Protein AF-A0A1W9SMK1-F1 (afdb_monomer)

Structure (mmCIF, N/CA/C/O backbone):
data_AF-A0A1W9SMK1-F1
#
_entry.id   AF-A0A1W9SMK1-F1
#
loop_
_atom_site.group_PDB
_atom_site.id
_atom_site.type_symbol
_atom_site.label_atom_id
_atom_site.label_alt_id
_atom_site.label_comp_id
_atom_site.label_asym_id
_atom_site.label_entity_id
_atom_site.label_seq_id
_atom_site.pdbx_PDB_ins_code
_atom_site.Cartn_x
_atom_site.Cartn_y
_atom_site.Cartn_z
_atom_site.occupancy
_atom_site.B_iso_or_equiv
_atom_site.auth_seq_id
_atom_site.auth_comp_id
_atom_site.auth_asym_id
_atom_site.auth_atom_id
_atom_site.pdbx_PDB_model_num
ATOM 1 N N . LYS A 1 1 ? -29.646 -1.360 27.601 1.00 52.66 1 LYS A N 1
ATOM 2 C CA . LYS A 1 1 ? -30.070 -1.506 26.183 1.00 52.66 1 LYS A CA 1
ATOM 3 C C . LYS A 1 1 ? -28.986 -2.278 25.445 1.00 52.66 1 LYS A C 1
ATOM 5 O O . LYS A 1 1 ? -27.847 -1.838 25.477 1.00 52.66 1 LYS A O 1
ATOM 10 N N . ILE A 1 2 ? -29.315 -3.423 24.848 1.00 76.25 2 ILE A N 1
ATOM 11 C CA . ILE A 1 2 ? -28.386 -4.186 24.001 1.00 76.25 2 ILE A CA 1
ATOM 12 C C . ILE A 1 2 ? -28.411 -3.522 22.617 1.00 76.25 2 ILE A C 1
ATOM 14 O O . ILE A 1 2 ? -29.489 -3.297 22.071 1.00 76.25 2 ILE A O 1
ATOM 18 N N . GLY A 1 3 ? -27.251 -3.101 22.109 1.00 83.88 3 GLY A N 1
ATOM 19 C CA . GLY A 1 3 ? -27.133 -2.469 20.790 1.00 83.88 3 GLY A CA 1
ATOM 20 C C . GLY A 1 3 ? -27.361 -3.459 19.641 1.00 83.88 3 GLY A C 1
ATOM 21 O O . GLY A 1 3 ? -27.396 -4.670 19.850 1.00 83.88 3 GLY A O 1
ATOM 22 N N . LYS A 1 4 ? -27.495 -2.950 18.411 1.00 88.50 4 LYS A N 1
ATOM 23 C CA . LYS A 1 4 ? -27.617 -3.784 17.206 1.00 88.50 4 LYS A CA 1
ATOM 24 C C . LYS A 1 4 ? -26.271 -4.473 16.892 1.00 88.50 4 LYS A C 1
ATOM 26 O O . LYS A 1 4 ? -25.290 -3.749 16.698 1.00 88.50 4 LYS A O 1
ATOM 31 N N . PRO A 1 5 ? -26.195 -5.817 16.812 1.00 87.75 5 PRO A N 1
ATOM 32 C CA . PRO A 1 5 ? -24.963 -6.539 16.481 1.00 87.75 5 PRO A CA 1
ATOM 33 C C . PRO A 1 5 ? -24.379 -6.120 15.131 1.00 87.75 5 PRO A C 1
ATOM 35 O O . PRO A 1 5 ? -25.128 -5.950 14.173 1.00 87.75 5 PRO A O 1
ATOM 38 N N . LEU A 1 6 ? -23.047 -6.022 15.026 1.00 83.12 6 LEU A N 1
ATOM 39 C CA . LEU A 1 6 ? -22.339 -5.529 13.830 1.00 83.12 6 LEU A CA 1
ATOM 40 C C . LEU A 1 6 ? -22.719 -6.281 12.541 1.00 83.12 6 LEU A C 1
ATOM 42 O O . LEU A 1 6 ? -22.861 -5.669 11.488 1.00 83.12 6 LEU A O 1
ATOM 46 N N . LYS A 1 7 ? -22.953 -7.593 12.647 1.00 83.81 7 LYS A N 1
ATOM 47 C CA . LYS A 1 7 ? -23.391 -8.461 11.540 1.00 83.81 7 LYS A CA 1
ATOM 48 C C . LYS A 1 7 ? -24.732 -8.056 10.914 1.00 83.81 7 LYS A C 1
ATOM 50 O O . LYS A 1 7 ? -24.975 -8.379 9.760 1.00 83.81 7 LYS A O 1
ATOM 55 N N . ASP A 1 8 ? -25.581 -7.356 11.665 1.00 89.50 8 ASP A N 1
ATOM 56 C CA . ASP A 1 8 ? -26.918 -6.956 11.220 1.00 89.50 8 ASP A CA 1
ATOM 57 C C . ASP A 1 8 ? -26.902 -5.547 10.594 1.00 89.50 8 ASP A C 1
ATOM 59 O O . ASP A 1 8 ? -27.931 -5.043 10.126 1.00 89.50 8 ASP A O 1
ATOM 63 N N . TRP A 1 9 ? -25.755 -4.860 10.619 1.00 87.62 9 TRP A N 1
ATOM 64 C CA . TRP A 1 9 ? -25.572 -3.574 9.953 1.00 87.62 9 TRP A CA 1
ATOM 65 C C . TRP A 1 9 ? -25.301 -3.777 8.465 1.00 87.62 9 TRP A C 1
ATOM 67 O O . TRP A 1 9 ? -24.579 -4.686 8.066 1.00 87.62 9 TRP A O 1
ATOM 77 N N . ASN A 1 10 ? -25.832 -2.877 7.637 1.00 87.75 10 ASN A N 1
ATOM 78 C CA . ASN A 1 10 ? -25.549 -2.851 6.204 1.00 87.75 10 ASN A CA 1
ATOM 79 C C . ASN A 1 10 ? -24.174 -2.209 5.937 1.00 87.75 10 ASN A C 1
ATOM 81 O O . ASN A 1 10 ? -24.079 -1.129 5.356 1.00 87.75 10 ASN A O 1
ATOM 85 N N . ILE A 1 11 ? -23.113 -2.847 6.433 1.00 85.50 11 ILE A N 1
ATOM 86 C CA . ILE A 1 11 ? -21.726 -2.405 6.280 1.00 85.50 11 ILE A CA 1
ATOM 87 C C . ILE A 1 11 ? -20.901 -3.476 5.574 1.00 85.50 11 ILE A C 1
ATOM 89 O O . ILE A 1 11 ? -21.181 -4.671 5.662 1.00 85.50 11 ILE A O 1
ATOM 93 N N . LYS A 1 12 ? -19.849 -3.045 4.880 1.00 83.00 12 LYS A N 1
ATOM 94 C CA . LYS A 1 12 ? -18.869 -3.941 4.263 1.00 83.00 12 LYS A CA 1
ATOM 95 C C . LYS A 1 12 ? -17.562 -3.831 5.029 1.00 83.00 12 LYS A C 1
ATOM 97 O O . LYS A 1 12 ? -17.023 -2.737 5.160 1.00 83.00 12 LYS A O 1
ATOM 102 N N . ILE A 1 13 ? -17.070 -4.962 5.523 1.00 82.31 13 ILE A N 1
ATOM 103 C CA . ILE A 1 13 ? -15.793 -5.045 6.231 1.00 82.31 13 ILE A CA 1
ATOM 104 C C . ILE A 1 13 ? -14.749 -5.551 5.244 1.00 82.31 13 ILE A C 1
ATOM 106 O O . ILE A 1 13 ? -14.910 -6.612 4.636 1.00 82.31 13 ILE A O 1
ATOM 110 N N . PHE A 1 14 ? -13.687 -4.773 5.081 1.00 79.75 14 PHE A N 1
ATOM 111 C CA . PHE A 1 14 ? -12.561 -5.110 4.225 1.00 79.75 14 PHE A CA 1
ATOM 112 C C . PHE A 1 14 ? -11.325 -5.361 5.081 1.00 79.75 14 PHE A C 1
ATOM 114 O O . PHE A 1 14 ? -11.155 -4.786 6.150 1.00 79.75 14 PHE A O 1
ATOM 121 N N . ARG A 1 15 ? -10.459 -6.237 4.590 1.00 78.75 15 ARG A N 1
ATOM 122 C CA . ARG A 1 15 ? -9.118 -6.469 5.104 1.00 78.75 15 ARG A CA 1
ATOM 123 C C . ARG A 1 15 ? -8.167 -5.545 4.338 1.00 78.75 15 ARG A C 1
ATOM 125 O O . ARG A 1 15 ? -8.404 -5.302 3.158 1.00 78.75 15 ARG A O 1
ATOM 132 N N . GLY A 1 16 ? -7.096 -5.066 4.966 1.00 77.19 16 GLY A N 1
ATOM 133 C CA . GLY A 1 16 ? -6.099 -4.227 4.290 1.00 77.19 16 GLY A CA 1
ATOM 134 C C . GLY A 1 16 ? -5.340 -4.921 3.139 1.00 77.19 16 GLY A C 1
ATOM 135 O O . GLY A 1 16 ? -5.674 -6.012 2.674 1.00 77.19 16 GLY A O 1
ATOM 136 N N . VAL A 1 17 ? -4.263 -4.297 2.672 1.00 79.25 17 VAL A N 1
ATOM 137 C CA . VAL A 1 17 ? -3.453 -4.782 1.550 1.00 79.25 17 VAL A CA 1
ATOM 138 C C . VAL A 1 17 ? -2.409 -5.805 2.015 1.00 79.25 17 VAL A C 1
ATOM 140 O O . VAL A 1 17 ? -1.639 -5.551 2.944 1.00 79.25 17 VAL A O 1
ATOM 143 N N . LEU A 1 18 ? -2.321 -6.949 1.319 1.00 78.25 18 LEU A N 1
ATOM 144 C CA . LEU A 1 18 ? -1.239 -7.930 1.490 1.00 78.25 18 LEU A CA 1
ATOM 145 C C . LEU A 1 18 ? -0.170 -7.768 0.406 1.00 78.25 18 LEU A C 1
ATOM 147 O O . LEU A 1 18 ? -0.360 -8.116 -0.760 1.00 78.25 18 LEU A O 1
ATOM 151 N N . THR A 1 19 ? 1.007 -7.304 0.819 1.00 79.38 19 THR A N 1
ATOM 152 C CA . THR A 1 19 ? 2.178 -7.165 -0.061 1.00 79.38 19 THR A CA 1
ATOM 153 C C . THR A 1 19 ? 2.897 -8.498 -0.285 1.00 79.38 19 THR A C 1
ATOM 155 O O . THR A 1 19 ? 3.466 -8.744 -1.347 1.00 79.38 19 THR A O 1
ATOM 158 N N . GLY A 1 20 ? 2.914 -9.372 0.725 1.00 77.19 20 GLY A N 1
ATOM 159 C CA . GLY A 1 20 ? 3.698 -10.610 0.745 1.00 77.19 20 GLY A CA 1
ATOM 160 C C . GLY A 1 20 ? 5.212 -10.429 0.853 1.00 77.19 20 GLY A C 1
ATOM 161 O O . GLY A 1 20 ? 5.918 -11.405 1.091 1.00 77.19 20 GLY A O 1
ATOM 162 N N . PHE A 1 21 ? 5.722 -9.207 0.671 1.00 85.62 21 PHE A N 1
ATOM 163 C CA . PHE A 1 21 ? 7.124 -8.848 0.863 1.00 85.62 21 PHE A CA 1
ATOM 164 C C . PHE A 1 21 ? 7.262 -7.324 1.006 1.00 85.62 21 PHE A C 1
ATOM 166 O O . PHE A 1 21 ? 7.351 -6.600 0.017 1.00 85.62 21 PHE A O 1
ATOM 173 N N . ASN A 1 22 ? 7.237 -6.834 2.248 1.00 87.00 22 ASN A N 1
ATOM 174 C CA . ASN A 1 22 ? 7.141 -5.398 2.534 1.00 87.00 22 ASN A CA 1
ATOM 175 C C . ASN A 1 22 ? 8.311 -4.587 1.964 1.00 87.00 22 ASN A C 1
ATOM 177 O O . ASN A 1 22 ? 8.058 -3.530 1.407 1.00 87.00 22 ASN A O 1
ATOM 181 N N . GLU A 1 23 ? 9.547 -5.095 2.035 1.00 87.94 23 GLU A N 1
ATOM 182 C CA . GLU A 1 23 ? 10.758 -4.378 1.587 1.00 87.94 23 GLU A CA 1
ATOM 183 C C . GLU A 1 23 ? 10.719 -3.950 0.112 1.00 87.94 23 GLU A C 1
ATOM 185 O O . GLU A 1 23 ? 11.398 -3.004 -0.268 1.00 87.94 23 GLU A O 1
ATOM 190 N N . ALA A 1 24 ? 9.948 -4.647 -0.730 1.00 89.81 24 ALA A N 1
ATOM 191 C CA . ALA A 1 24 ? 9.840 -4.303 -2.146 1.00 89.81 24 ALA A CA 1
ATOM 192 C C . ALA A 1 24 ? 8.644 -3.407 -2.477 1.00 89.81 24 ALA A C 1
ATOM 194 O O . ALA A 1 24 ? 8.660 -2.766 -3.517 1.00 89.81 24 ALA A O 1
ATOM 195 N N . PHE A 1 25 ? 7.584 -3.405 -1.667 1.00 90.44 25 PHE A N 1
ATOM 196 C CA . PHE A 1 25 ? 6.354 -2.671 -1.996 1.00 90.44 25 PHE A CA 1
ATOM 197 C C . PHE A 1 25 ? 6.120 -1.459 -1.111 1.00 90.44 25 PHE A C 1
ATOM 199 O O . PHE A 1 25 ? 5.404 -0.560 -1.532 1.00 90.44 25 PHE A O 1
ATOM 206 N N . ILE A 1 26 ? 6.688 -1.432 0.093 1.00 91.25 26 ILE A N 1
ATOM 207 C CA . ILE A 1 26 ? 6.608 -0.288 0.993 1.00 91.25 26 ILE A CA 1
ATOM 208 C C . ILE A 1 26 ? 7.902 0.499 0.840 1.00 91.25 26 ILE A C 1
ATOM 210 O O . ILE A 1 26 ? 8.982 -0.014 1.127 1.00 91.25 26 ILE A O 1
ATOM 214 N N . ILE A 1 27 ? 7.765 1.730 0.373 1.00 93.56 27 ILE A N 1
ATOM 215 C CA . ILE A 1 27 ? 8.856 2.650 0.091 1.00 93.56 27 ILE A CA 1
ATOM 216 C C . ILE A 1 27 ? 8.728 3.902 0.957 1.00 93.56 27 ILE A C 1
ATOM 218 O O . ILE A 1 27 ? 7.641 4.239 1.432 1.00 93.56 27 ILE A O 1
ATOM 222 N N . ASP A 1 28 ? 9.850 4.578 1.163 1.00 93.75 28 ASP A N 1
ATOM 223 C CA . ASP A 1 28 ? 9.908 5.875 1.822 1.00 93.75 28 ASP A CA 1
ATOM 224 C C . ASP A 1 28 ? 9.620 7.018 0.834 1.00 93.75 28 ASP A C 1
ATOM 226 O O . ASP A 1 28 ? 9.507 6.832 -0.384 1.00 93.75 28 ASP A O 1
ATOM 230 N N . GLU A 1 29 ? 9.503 8.226 1.374 1.00 92.69 29 GLU A N 1
ATOM 231 C CA . GLU A 1 29 ? 9.289 9.447 0.601 1.00 92.69 29 GLU A CA 1
ATOM 232 C C . GLU A 1 29 ? 10.403 9.714 -0.418 1.00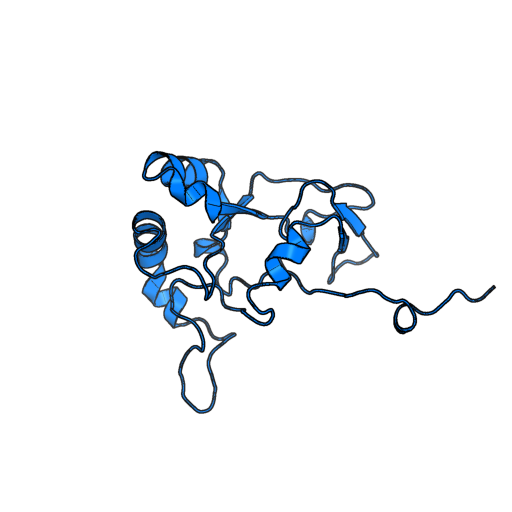 92.69 29 GLU A C 1
ATOM 234 O O . GLU A 1 29 ? 10.120 10.085 -1.558 1.00 92.69 29 GLU A O 1
ATOM 239 N N . ASN A 1 30 ? 11.657 9.439 -0.055 1.00 94.00 30 ASN A N 1
ATOM 240 C CA . ASN A 1 30 ? 12.800 9.620 -0.948 1.00 94.00 30 ASN A CA 1
ATOM 241 C C . ASN A 1 30 ? 12.692 8.719 -2.181 1.00 94.00 30 ASN A C 1
ATOM 243 O O . ASN A 1 30 ? 12.810 9.193 -3.313 1.00 94.00 30 ASN A O 1
ATOM 247 N N . LYS A 1 31 ? 12.412 7.424 -1.986 1.00 92.75 31 LYS A N 1
ATOM 248 C CA . LYS A 1 31 ? 12.268 6.476 -3.094 1.00 92.75 31 LYS A CA 1
ATOM 249 C C . LYS A 1 31 ? 11.020 6.754 -3.922 1.00 92.75 31 LYS A C 1
ATOM 251 O O . LYS A 1 31 ? 11.064 6.587 -5.139 1.00 92.75 31 LYS A O 1
ATOM 256 N N . LYS A 1 32 ? 9.924 7.193 -3.293 1.00 93.00 32 LYS A N 1
ATOM 257 C CA . LYS A 1 32 ? 8.739 7.680 -4.013 1.00 93.00 32 LYS A CA 1
ATOM 258 C C . LYS A 1 32 ? 9.128 8.813 -4.961 1.00 93.00 32 LYS A C 1
ATOM 260 O O . LYS A 1 32 ? 8.806 8.732 -6.142 1.00 93.00 32 LYS A O 1
ATOM 265 N N . ASN A 1 33 ? 9.822 9.833 -4.461 1.00 93.44 33 ASN A N 1
ATOM 266 C CA . ASN A 1 33 ? 10.196 10.996 -5.261 1.00 93.44 33 ASN A CA 1
ATOM 267 C C . ASN A 1 33 ? 11.162 10.614 -6.389 1.00 93.44 33 ASN A C 1
ATOM 269 O O . ASN A 1 33 ? 10.977 11.058 -7.514 1.00 93.44 33 ASN A O 1
ATOM 273 N N . GLU A 1 34 ? 12.122 9.720 -6.138 1.00 94.31 34 GLU A N 1
ATOM 274 C CA . GLU A 1 34 ? 13.005 9.166 -7.177 1.00 94.31 34 GLU A CA 1
ATOM 275 C C . GLU A 1 34 ? 12.213 8.481 -8.303 1.00 94.31 34 GLU A C 1
ATOM 277 O O . GLU A 1 34 ? 12.468 8.726 -9.481 1.00 94.31 34 GLU A O 1
ATOM 282 N N . LEU A 1 35 ? 11.222 7.655 -7.954 1.00 92.44 35 LEU A N 1
ATOM 283 C CA . LEU A 1 35 ? 10.391 6.948 -8.931 1.00 92.44 35 LEU A CA 1
ATOM 284 C C . LEU A 1 35 ? 9.470 7.900 -9.704 1.00 92.44 35 LEU A C 1
ATOM 286 O O . LEU A 1 35 ? 9.310 7.731 -10.909 1.00 92.44 35 LEU A O 1
ATOM 290 N N . ILE A 1 36 ? 8.880 8.897 -9.042 1.00 92.81 36 ILE A N 1
ATOM 291 C CA . ILE A 1 36 ? 8.017 9.897 -9.693 1.00 92.81 36 ILE A CA 1
ATOM 292 C C . ILE A 1 36 ? 8.835 10.823 -10.602 1.00 92.81 36 ILE A C 1
ATOM 294 O O . ILE A 1 36 ? 8.383 11.156 -11.690 1.00 92.81 36 ILE A O 1
ATOM 298 N N . ASN A 1 37 ? 10.053 11.196 -10.203 1.00 93.06 37 ASN A N 1
ATOM 299 C CA . ASN A 1 37 ? 10.941 12.009 -11.036 1.00 93.06 37 ASN A CA 1
ATOM 300 C C . ASN A 1 37 ? 11.412 11.254 -12.285 1.00 93.06 37 ASN A C 1
ATOM 302 O O . ASN A 1 37 ? 11.631 11.872 -13.322 1.00 93.06 37 ASN A O 1
ATOM 306 N N . ALA A 1 38 ? 11.569 9.930 -12.193 1.00 92.12 38 ALA A N 1
ATOM 307 C CA . ALA A 1 38 ? 11.919 9.103 -13.343 1.00 92.12 38 ALA A CA 1
ATOM 308 C C . ALA A 1 38 ? 10.752 8.961 -14.337 1.00 92.12 38 ALA A C 1
ATOM 310 O O . ALA A 1 38 ? 10.973 8.969 -15.545 1.00 92.12 38 ALA A O 1
ATOM 311 N N . ASP A 1 39 ? 9.521 8.835 -13.836 1.00 90.81 39 ASP A N 1
ATOM 312 C CA . ASP A 1 39 ? 8.303 8.866 -14.647 1.00 90.81 39 ASP A CA 1
ATOM 313 C C . ASP A 1 39 ? 7.127 9.403 -13.803 1.00 90.81 39 ASP A C 1
ATOM 315 O O . ASP A 1 39 ? 6.698 8.721 -12.858 1.00 90.81 39 ASP A O 1
ATOM 319 N N . PRO A 1 40 ? 6.571 10.588 -14.135 1.00 89.94 40 PRO A N 1
ATOM 320 C CA . PRO A 1 40 ? 5.465 11.199 -13.397 1.00 89.94 40 PRO A CA 1
ATOM 321 C C . PRO A 1 40 ? 4.235 10.297 -13.272 1.00 89.94 40 PRO A C 1
ATOM 323 O O . PRO A 1 40 ? 3.499 10.382 -12.287 1.00 89.94 40 PRO A O 1
ATOM 326 N N . LYS A 1 41 ? 4.031 9.383 -14.229 1.00 89.50 41 LYS A N 1
ATOM 327 C CA . LYS A 1 41 ? 2.912 8.439 -14.222 1.00 89.50 41 LYS A CA 1
ATOM 328 C C . LYS A 1 41 ? 2.951 7.514 -13.004 1.00 89.50 41 LYS A C 1
ATOM 330 O O . LYS A 1 41 ? 1.907 7.100 -12.507 1.00 89.50 41 LYS A O 1
ATOM 335 N N . ASN A 1 42 ? 4.137 7.234 -12.453 1.00 88.31 42 ASN A N 1
ATOM 336 C CA . ASN A 1 42 ? 4.296 6.381 -11.271 1.00 88.31 42 ASN A CA 1
ATOM 337 C C . ASN A 1 42 ? 3.513 6.896 -10.049 1.00 88.31 42 ASN A C 1
ATOM 339 O O . ASN A 1 42 ? 3.133 6.093 -9.194 1.00 88.31 42 ASN A O 1
ATOM 343 N N . ALA A 1 43 ? 3.220 8.201 -9.976 1.00 88.69 43 ALA A N 1
ATOM 344 C CA . ALA A 1 43 ? 2.407 8.787 -8.910 1.00 88.69 43 ALA A CA 1
ATOM 345 C C . ALA A 1 43 ? 0.990 8.183 -8.827 1.00 88.69 43 ALA A C 1
ATOM 347 O O . ALA A 1 43 ? 0.408 8.139 -7.746 1.00 88.69 43 ALA A O 1
ATOM 348 N N . GLU A 1 44 ? 0.447 7.661 -9.932 1.00 87.44 44 GLU A N 1
ATOM 349 C CA . GLU A 1 44 ? -0.883 7.039 -9.970 1.00 87.44 44 GLU A CA 1
ATOM 350 C C . GLU A 1 44 ? -0.959 5.749 -9.148 1.00 87.44 44 GLU A C 1
ATOM 352 O O . GLU A 1 44 ? -2.002 5.439 -8.567 1.00 87.44 44 GLU A O 1
ATOM 357 N N . ILE A 1 45 ? 0.144 4.998 -9.092 1.00 87.50 45 ILE A N 1
ATOM 358 C CA . ILE A 1 45 ? 0.206 3.688 -8.433 1.00 87.50 45 ILE A CA 1
ATOM 359 C C . ILE A 1 45 ? 0.957 3.730 -7.103 1.00 87.50 45 ILE A C 1
ATOM 361 O O . ILE A 1 45 ? 0.930 2.753 -6.360 1.00 87.50 45 ILE A O 1
ATOM 365 N N . ILE A 1 46 ? 1.619 4.840 -6.771 1.00 90.12 46 ILE A N 1
ATOM 366 C CA . ILE A 1 46 ? 2.243 5.037 -5.462 1.00 90.12 46 ILE A CA 1
ATOM 367 C C . ILE A 1 46 ? 1.230 5.712 -4.537 1.00 90.12 46 ILE A C 1
ATOM 369 O O . ILE A 1 46 ? 0.884 6.878 -4.709 1.00 90.12 46 ILE A O 1
ATOM 373 N N . LYS A 1 47 ? 0.754 4.979 -3.531 1.00 88.25 47 LYS A N 1
ATOM 374 C CA . LYS A 1 47 ? -0.323 5.428 -2.637 1.00 88.25 47 LYS A CA 1
ATOM 375 C C . LYS A 1 47 ? 0.170 5.488 -1.192 1.00 88.25 47 LYS A C 1
ATOM 377 O O . LYS A 1 47 ? 0.940 4.617 -0.797 1.00 88.25 47 LYS A O 1
ATOM 382 N N . PRO A 1 48 ? -0.238 6.476 -0.385 1.00 89.31 48 PRO A N 1
ATOM 383 C CA . PRO A 1 48 ? 0.135 6.520 1.027 1.00 89.31 48 PRO A CA 1
ATOM 384 C C . PRO A 1 48 ? -0.412 5.291 1.767 1.00 89.31 48 PRO A C 1
ATOM 386 O O . PRO A 1 48 ? -1.552 4.878 1.529 1.00 89.31 48 PRO A O 1
ATOM 389 N N . ILE A 1 49 ? 0.398 4.698 2.649 1.00 87.75 49 ILE A N 1
ATOM 390 C CA . ILE A 1 49 ? 0.024 3.504 3.418 1.00 87.75 49 ILE A CA 1
ATOM 391 C C . ILE A 1 49 ? 0.190 3.720 4.922 1.00 87.75 49 ILE A C 1
ATOM 393 O O . ILE A 1 49 ? 1.210 4.222 5.388 1.00 87.75 49 ILE A O 1
ATOM 397 N N . LEU A 1 50 ? -0.810 3.281 5.680 1.00 86.62 50 LEU A N 1
ATOM 398 C CA . LEU A 1 50 ? -0.792 3.160 7.130 1.00 86.62 50 LEU A CA 1
ATOM 399 C C . LEU A 1 50 ? -0.556 1.707 7.534 1.00 86.62 50 LEU A C 1
ATOM 401 O O . LEU A 1 50 ? -1.104 0.776 6.937 1.00 86.62 50 LEU A O 1
ATOM 405 N N . ARG A 1 51 ? 0.237 1.498 8.584 1.00 83.81 51 ARG A N 1
ATOM 406 C CA . ARG A 1 51 ? 0.373 0.185 9.227 1.00 83.81 51 ARG A CA 1
ATOM 407 C C . ARG A 1 51 ? -0.525 0.151 10.456 1.00 83.81 51 ARG A C 1
ATOM 409 O O . ARG A 1 51 ? -0.652 1.168 11.124 1.00 83.81 51 ARG A O 1
ATOM 416 N N . GLY A 1 52 ? -1.043 -1.022 10.822 1.00 77.88 52 GLY A N 1
ATOM 417 C CA . GLY A 1 52 ? -1.885 -1.160 12.021 1.00 77.88 52 GLY A CA 1
ATOM 418 C C . GLY A 1 52 ? -1.270 -0.549 13.291 1.00 77.88 52 GLY A C 1
ATOM 419 O O . GLY A 1 52 ? -1.943 0.143 14.037 1.00 77.88 52 GLY A O 1
ATOM 420 N N . ARG A 1 53 ? 0.051 -0.681 13.486 1.00 79.75 53 ARG A N 1
ATOM 421 C CA . ARG A 1 53 ? 0.762 -0.087 14.640 1.00 79.75 53 ARG A CA 1
ATOM 422 C C . ARG A 1 53 ? 0.751 1.449 14.690 1.00 79.75 53 ARG A C 1
ATOM 424 O O . ARG A 1 53 ? 1.045 2.022 15.735 1.00 79.75 53 ARG A O 1
ATOM 431 N N . ASP A 1 54 ? 0.505 2.086 13.549 1.00 83.56 54 ASP A N 1
ATOM 432 C CA . ASP A 1 54 ? 0.487 3.537 13.397 1.00 83.56 54 ASP A CA 1
ATOM 433 C C . ASP A 1 54 ? -0.923 4.115 13.675 1.00 83.56 54 ASP A C 1
ATOM 435 O O . ASP A 1 54 ? -1.089 5.334 13.757 1.00 83.56 54 ASP A O 1
ATOM 439 N N . ILE A 1 55 ? -1.939 3.256 13.8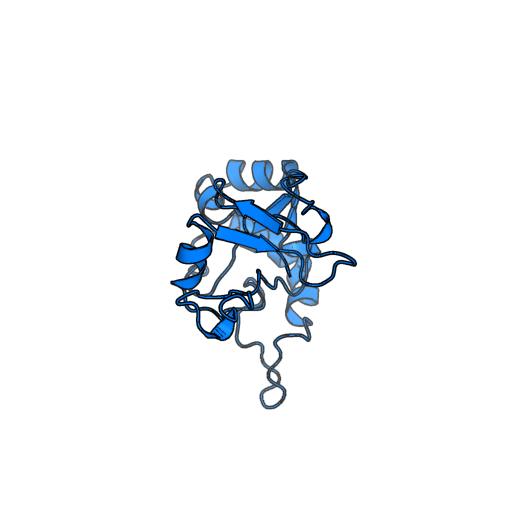33 1.00 82.81 55 ILE A N 1
ATOM 440 C CA . ILE A 1 55 ? -3.308 3.631 14.202 1.00 82.81 55 ILE A CA 1
ATOM 441 C C . ILE A 1 55 ? -3.373 3.782 15.721 1.00 82.81 55 ILE A C 1
ATOM 443 O O . ILE A 1 55 ? -2.898 2.925 16.464 1.00 82.81 55 ILE A O 1
ATOM 447 N N . LYS A 1 56 ? -3.955 4.888 16.180 1.00 81.88 56 LYS A N 1
ATOM 448 C CA . LYS A 1 56 ? -4.226 5.168 17.587 1.00 81.88 56 LYS A CA 1
ATOM 449 C C . LYS A 1 56 ? -5.688 5.522 17.770 1.00 81.88 56 LYS A C 1
ATOM 451 O O . LYS A 1 56 ? -6.422 5.779 16.815 1.00 81.88 56 LYS A O 1
ATOM 456 N N . LYS A 1 57 ? -6.126 5.544 19.025 1.00 80.19 57 LYS A N 1
ATOM 457 C CA . LYS A 1 57 ? -7.470 5.997 19.371 1.00 80.19 57 LYS A CA 1
ATOM 458 C C . LYS A 1 57 ? -7.665 7.439 18.876 1.00 80.19 57 LYS A C 1
ATOM 460 O O . LYS A 1 57 ? -7.028 8.355 19.387 1.00 80.19 57 LYS A O 1
ATOM 465 N N . TYR A 1 58 ? -8.536 7.612 17.880 1.00 78.25 58 TYR A N 1
ATOM 466 C CA . TYR A 1 58 ? -8.922 8.892 17.264 1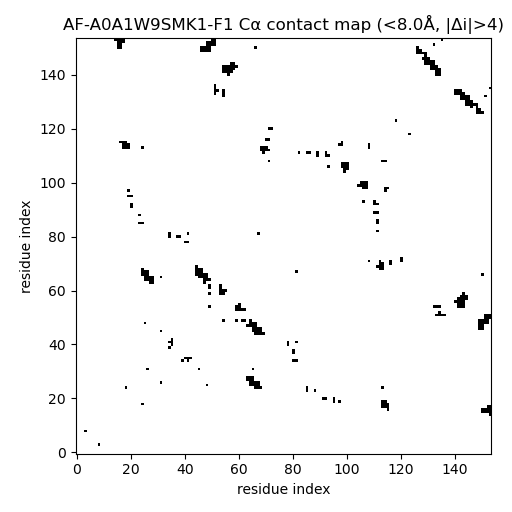.00 78.25 58 TYR A CA 1
ATOM 467 C C . TYR A 1 58 ? -7.894 9.591 16.360 1.00 78.25 58 TYR A C 1
ATOM 469 O O . TYR A 1 58 ? -8.232 10.615 15.771 1.00 78.25 58 TYR A O 1
ATOM 477 N N . TYR A 1 59 ? -6.680 9.063 16.186 1.00 81.12 59 TYR A N 1
ATOM 478 C CA . TYR A 1 59 ? -5.696 9.641 15.261 1.00 81.12 59 TYR A CA 1
ATOM 479 C C . TYR A 1 59 ? -4.787 8.572 14.649 1.00 81.12 59 TYR A C 1
ATOM 481 O O . TYR A 1 59 ? -4.689 7.456 15.153 1.00 81.12 59 TYR A O 1
ATOM 489 N N . CYS A 1 60 ? -4.094 8.912 13.564 1.00 81.44 60 CYS A N 1
ATOM 490 C CA . CYS A 1 60 ? -3.074 8.057 12.963 1.00 81.44 60 CYS A CA 1
ATOM 491 C C . CYS A 1 60 ? -1.741 8.801 12.858 1.00 81.44 60 CYS A C 1
ATOM 493 O O . CYS A 1 60 ? -1.708 9.992 12.544 1.00 81.44 60 CYS A O 1
ATOM 495 N N . LYS A 1 61 ? -0.631 8.095 13.081 1.00 83.56 61 LYS A N 1
ATOM 496 C CA . LYS A 1 61 ? 0.711 8.635 12.861 1.00 83.56 61 LYS A CA 1
ATOM 497 C C . LYS A 1 61 ? 1.178 8.273 11.455 1.00 83.56 61 LYS A C 1
ATOM 499 O O . LYS A 1 61 ? 1.600 7.149 11.204 1.00 83.56 61 LYS A O 1
ATOM 504 N N . PHE A 1 62 ? 1.096 9.213 10.522 1.00 80.38 62 PHE A N 1
ATOM 505 C CA . PHE A 1 62 ? 1.596 8.966 9.174 1.00 80.38 62 PHE A CA 1
ATOM 506 C C . PHE A 1 62 ? 3.127 9.073 9.150 1.00 80.38 62 PHE A C 1
ATOM 508 O O . PHE A 1 62 ? 3.692 10.110 9.472 1.00 80.38 62 PHE A O 1
ATOM 515 N N . GLU A 1 63 ? 3.801 7.984 8.786 1.00 85.00 63 GLU A N 1
ATOM 516 C CA . GLU A 1 63 ? 5.270 7.864 8.797 1.00 85.00 63 GLU A CA 1
ATOM 517 C C . GLU A 1 63 ? 5.884 8.104 7.404 1.00 85.00 63 GLU A C 1
ATOM 519 O O . GLU A 1 63 ? 6.945 7.571 7.091 1.00 85.00 63 GLU A O 1
ATOM 524 N N . ASN A 1 64 ? 5.189 8.847 6.532 1.00 88.38 64 ASN A N 1
ATOM 525 C CA . ASN A 1 64 ? 5.585 9.104 5.139 1.00 88.38 64 ASN A CA 1
ATOM 526 C C . ASN A 1 64 ? 5.961 7.829 4.366 1.00 88.38 64 ASN A C 1
ATOM 528 O O . ASN A 1 64 ? 6.899 7.799 3.566 1.00 88.38 64 ASN A O 1
ATOM 532 N N . LEU A 1 65 ? 5.203 6.760 4.616 1.00 91.56 65 LEU A N 1
ATOM 533 C CA . LEU A 1 65 ? 5.345 5.489 3.926 1.00 91.56 65 LEU A CA 1
ATOM 534 C C . LEU A 1 65 ? 4.355 5.399 2.779 1.00 91.56 65 LEU A C 1
ATOM 536 O O . LEU A 1 65 ? 3.184 5.777 2.885 1.00 91.56 65 LEU A O 1
ATOM 540 N N . TYR A 1 66 ? 4.831 4.820 1.688 1.00 91.62 66 TYR A N 1
ATOM 541 C CA . TYR A 1 66 ? 4.062 4.677 0.471 1.00 91.62 66 TYR A CA 1
ATOM 542 C C . TYR A 1 66 ? 4.090 3.235 -0.010 1.00 91.62 66 TYR A C 1
ATOM 544 O O . TYR A 1 66 ? 5.076 2.519 0.128 1.00 91.62 66 TYR A O 1
ATOM 552 N N . LEU A 1 67 ? 2.977 2.803 -0.577 1.00 91.25 67 LEU A N 1
ATOM 553 C CA . LEU A 1 67 ? 2.789 1.507 -1.188 1.00 91.25 67 LEU A CA 1
ATOM 554 C C . LEU A 1 67 ? 2.886 1.645 -2.703 1.00 91.25 67 LEU A C 1
ATOM 556 O O . LEU A 1 67 ? 2.146 2.416 -3.308 1.00 91.25 67 LEU A O 1
ATOM 560 N N . ILE A 1 68 ? 3.723 0.817 -3.317 1.00 90.88 68 ILE A N 1
ATOM 561 C CA . ILE A 1 68 ? 3.662 0.531 -4.747 1.00 90.88 68 ILE A CA 1
ATOM 562 C C . ILE A 1 68 ? 2.464 -0.394 -4.978 1.00 90.88 68 ILE A C 1
ATOM 564 O O . ILE A 1 68 ? 2.527 -1.608 -4.760 1.00 90.88 68 ILE A O 1
ATOM 568 N N . TYR A 1 69 ? 1.346 0.183 -5.402 1.00 87.06 69 TYR A N 1
ATOM 569 C CA . TYR A 1 69 ? 0.105 -0.534 -5.642 1.00 87.06 69 TYR A CA 1
ATOM 570 C C . TYR A 1 69 ? 0.125 -1.208 -7.013 1.00 87.06 69 TYR A C 1
ATOM 572 O O . TYR A 1 69 ? -0.438 -0.723 -7.986 1.00 87.06 69 TYR A O 1
ATOM 580 N N . SER A 1 70 ? 0.810 -2.347 -7.099 1.00 86.31 70 SER A N 1
ATOM 581 C CA . SER A 1 70 ? 0.891 -3.121 -8.335 1.00 86.31 70 SER A CA 1
ATOM 582 C C . SER A 1 70 ? -0.111 -4.281 -8.340 1.00 86.31 70 SER A C 1
ATOM 584 O O . SER A 1 70 ? 0.133 -5.315 -7.720 1.00 86.31 70 SER A O 1
ATOM 586 N N . HIS A 1 71 ? -1.251 -4.113 -9.012 1.00 80.38 71 HIS A N 1
ATOM 587 C CA . HIS A 1 71 ? -2.359 -5.080 -9.048 1.00 80.38 71 HIS A CA 1
ATOM 588 C C . HIS A 1 71 ? -2.584 -5.690 -10.445 1.00 80.38 71 HIS A C 1
ATOM 590 O O . HIS A 1 71 ? -1.791 -5.493 -11.371 1.00 80.38 71 HIS A O 1
ATOM 596 N N . SER A 1 72 ? -3.634 -6.506 -10.576 1.00 76.25 72 SER A N 1
ATOM 597 C CA . SER A 1 72 ? -3.976 -7.277 -11.777 1.00 76.25 72 SER A CA 1
ATOM 598 C C . SER A 1 72 ? -4.316 -6.411 -12.996 1.00 76.25 72 SER A C 1
ATOM 600 O O . SER A 1 72 ? -3.908 -6.784 -14.099 1.00 76.25 72 SER A O 1
ATOM 602 N N . ASP A 1 73 ? -4.965 -5.255 -12.813 1.00 76.31 73 ASP A N 1
ATOM 603 C CA . ASP A 1 73 ? -5.382 -4.381 -13.926 1.00 76.31 73 ASP A CA 1
ATOM 604 C C . ASP A 1 73 ? -4.251 -3.514 -14.496 1.00 76.31 73 ASP A C 1
ATOM 606 O O . ASP A 1 73 ? -4.366 -3.002 -15.609 1.00 76.31 73 ASP A O 1
ATOM 610 N N . ILE A 1 74 ? -3.140 -3.362 -13.769 1.00 78.12 74 ILE A N 1
ATOM 611 C CA . ILE A 1 74 ? -1.975 -2.631 -14.274 1.00 78.12 74 ILE A CA 1
ATOM 612 C C . ILE A 1 74 ? -1.328 -3.444 -15.395 1.00 78.12 74 ILE A C 1
ATOM 614 O O . ILE A 1 74 ? -0.960 -4.611 -15.207 1.00 78.12 74 ILE A O 1
ATOM 618 N N . LYS A 1 75 ? -1.139 -2.848 -16.580 1.00 77.44 75 LYS A N 1
ATOM 619 C CA . LYS A 1 75 ? -0.481 -3.564 -17.676 1.00 77.44 75 LYS A CA 1
ATOM 620 C C . LYS A 1 75 ? 1.027 -3.575 -17.451 1.00 77.44 75 LYS A C 1
ATOM 622 O O . LYS A 1 75 ? 1.642 -2.648 -16.934 1.00 77.44 75 LYS A O 1
ATOM 627 N N . LYS A 1 76 ? 1.660 -4.660 -17.904 1.00 66.94 76 LYS A N 1
ATOM 628 C CA . LYS A 1 76 ? 3.091 -4.963 -17.692 1.00 66.94 76 LYS A CA 1
ATOM 629 C C . LYS A 1 76 ? 4.048 -3.846 -18.142 1.00 66.94 76 LYS A C 1
ATOM 631 O O . LYS A 1 76 ? 5.168 -3.799 -17.630 1.00 66.94 76 LYS A O 1
ATOM 636 N N . ASN A 1 77 ? 3.647 -3.048 -19.129 1.00 75.81 77 ASN A N 1
ATOM 637 C CA . ASN A 1 77 ? 4.487 -2.038 -19.769 1.00 75.81 77 ASN A CA 1
ATOM 638 C C . ASN A 1 77 ? 4.120 -0.609 -19.350 1.00 75.8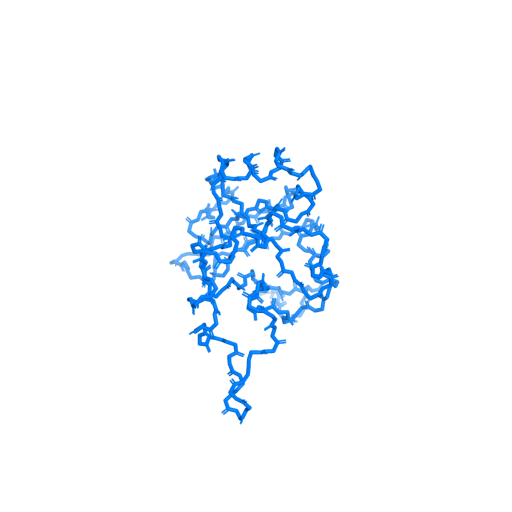1 77 ASN A C 1
ATOM 640 O O . ASN A 1 77 ? 4.782 0.318 -19.794 1.00 75.81 77 ASN A O 1
ATOM 644 N N . ASP A 1 78 ? 3.112 -0.432 -18.491 1.00 81.94 78 ASP A N 1
ATOM 645 C CA . ASP A 1 78 ? 2.618 0.901 -18.145 1.00 81.94 78 ASP A CA 1
ATOM 646 C C . ASP A 1 78 ? 3.552 1.660 -17.197 1.00 81.94 78 ASP A C 1
ATOM 648 O O . ASP A 1 78 ? 3.477 2.883 -17.176 1.00 81.94 78 ASP A O 1
ATOM 652 N N . TYR A 1 79 ? 4.401 0.939 -16.445 1.00 88.44 79 TYR A N 1
ATOM 653 C CA . TYR A 1 79 ? 5.290 1.476 -15.402 1.00 88.44 79 TYR A CA 1
ATOM 654 C C . TYR A 1 79 ? 6.663 0.762 -15.413 1.00 88.44 79 TYR A C 1
ATOM 656 O O . TYR A 1 79 ? 6.927 -0.128 -14.588 1.00 88.44 79 TYR A O 1
ATOM 664 N N . PRO A 1 80 ? 7.546 1.072 -16.382 1.00 89.81 80 PRO A N 1
ATOM 665 C CA . PRO A 1 80 ? 8.829 0.384 -16.548 1.00 89.81 80 PRO A CA 1
ATOM 666 C C . PRO A 1 80 ? 9.794 0.607 -15.372 1.00 89.81 80 PRO A C 1
ATOM 668 O O . PRO A 1 80 ? 10.429 -0.355 -14.927 1.00 89.81 80 PRO A O 1
ATOM 671 N N . GLU A 1 81 ? 9.856 1.817 -14.811 1.00 91.38 81 GLU A N 1
ATOM 672 C CA . GLU A 1 81 ? 10.776 2.156 -13.711 1.00 91.38 81 GLU A CA 1
ATOM 673 C C . GLU A 1 81 ? 10.412 1.453 -12.400 1.00 91.38 81 GLU A C 1
ATOM 675 O O . GLU A 1 81 ? 11.271 0.884 -11.722 1.00 91.38 81 GLU A O 1
ATOM 680 N N . ILE A 1 82 ? 9.119 1.358 -12.092 1.00 90.56 82 ILE A N 1
ATOM 681 C CA . ILE A 1 82 ? 8.622 0.602 -10.934 1.00 90.56 82 ILE A CA 1
ATOM 682 C C . ILE A 1 82 ? 8.999 -0.870 -11.053 1.00 90.56 82 ILE A C 1
ATOM 684 O O . ILE A 1 82 ? 9.459 -1.504 -10.102 1.00 90.56 82 ILE A O 1
ATOM 688 N N . LYS A 1 83 ? 8.868 -1.431 -12.252 1.00 89.06 83 LYS A N 1
ATOM 689 C CA . LYS A 1 83 ? 9.238 -2.819 -12.507 1.00 89.06 83 LYS A CA 1
ATOM 690 C C . LYS A 1 83 ? 10.747 -3.035 -12.438 1.00 89.06 83 LYS A C 1
ATOM 692 O O . LYS A 1 83 ? 11.180 -4.072 -11.933 1.00 89.06 83 LYS A O 1
ATOM 697 N N . LYS A 1 84 ? 11.547 -2.081 -12.917 1.00 91.44 84 LYS A N 1
ATOM 698 C CA . LYS A 1 84 ? 13.009 -2.084 -12.777 1.00 91.44 84 LYS A CA 1
ATOM 699 C C . LYS A 1 84 ? 13.403 -2.064 -11.302 1.00 91.44 84 LYS A C 1
ATOM 701 O O . LYS A 1 84 ? 14.215 -2.892 -10.892 1.00 91.44 84 LYS A O 1
ATOM 706 N N . TYR A 1 85 ? 12.764 -1.232 -10.485 1.00 92.75 85 TYR A N 1
ATOM 707 C CA . TYR A 1 85 ? 12.937 -1.238 -9.033 1.00 92.75 85 TYR A CA 1
ATOM 708 C C . TYR A 1 85 ? 12.572 -2.598 -8.412 1.00 92.75 85 TYR A C 1
ATOM 710 O O . TYR A 1 85 ? 13.411 -3.218 -7.755 1.00 92.75 85 TYR A O 1
ATOM 718 N N . LEU A 1 86 ? 11.377 -3.127 -8.699 1.00 91.06 86 LEU A N 1
ATOM 719 C CA . LEU A 1 86 ? 10.922 -4.420 -8.173 1.00 91.06 86 LEU A CA 1
ATOM 720 C C . LEU A 1 86 ? 11.800 -5.591 -8.636 1.00 91.06 86 LEU A C 1
ATOM 722 O O . LEU A 1 86 ? 11.917 -6.595 -7.929 1.00 91.06 86 LEU A O 1
ATOM 726 N N . SER A 1 87 ? 12.434 -5.489 -9.810 1.00 91.44 87 SER A N 1
ATOM 727 C CA . SER A 1 87 ? 13.285 -6.549 -10.362 1.00 91.44 87 SER A CA 1
ATOM 728 C C . SER A 1 87 ? 14.477 -6.886 -9.464 1.00 91.44 87 SER A C 1
ATOM 730 O O . SER A 1 87 ? 14.865 -8.054 -9.403 1.00 91.44 87 SER A O 1
ATOM 732 N N . LYS A 1 88 ? 14.961 -5.916 -8.673 1.00 93.25 88 LYS A N 1
ATOM 733 C CA . LYS A 1 88 ? 15.996 -6.113 -7.643 1.00 93.25 88 LYS A CA 1
ATOM 734 C C . LYS A 1 88 ? 15.584 -7.167 -6.610 1.00 93.25 88 LYS A C 1
ATOM 7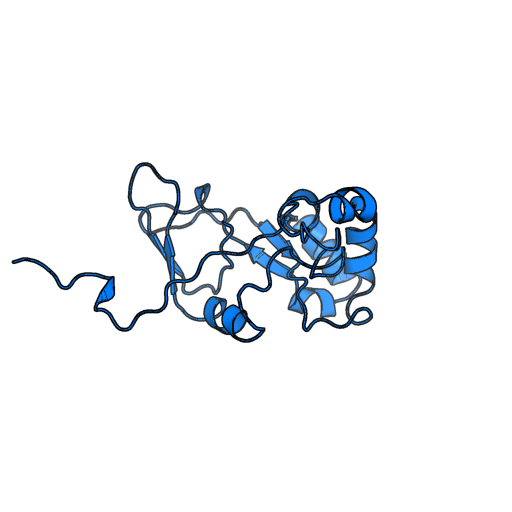36 O O . LYS A 1 88 ? 16.418 -7.895 -6.085 1.00 93.25 88 LYS A O 1
ATOM 741 N N . TYR A 1 89 ? 14.281 -7.306 -6.372 1.00 91.25 89 TYR A N 1
ATOM 742 C CA . TYR A 1 89 ? 13.709 -8.255 -5.420 1.00 91.25 89 TYR A CA 1
ATOM 743 C C . TYR A 1 89 ? 13.139 -9.511 -6.083 1.00 91.25 89 TYR A C 1
ATOM 745 O O . TYR A 1 89 ? 12.651 -10.395 -5.381 1.00 91.25 89 TYR A O 1
ATOM 753 N N . LYS A 1 90 ? 13.208 -9.644 -7.416 1.00 89.00 90 LYS A N 1
ATOM 754 C CA . LYS A 1 90 ? 12.515 -10.687 -8.198 1.00 89.00 90 LYS A CA 1
ATOM 755 C C . LYS A 1 90 ? 12.662 -12.096 -7.619 1.00 89.00 90 LYS A C 1
ATOM 757 O O . LYS A 1 90 ? 11.667 -12.808 -7.519 1.00 89.00 90 LYS A O 1
ATOM 762 N N . GLN A 1 91 ? 13.867 -12.496 -7.207 1.00 86.50 91 GLN A N 1
ATOM 763 C CA . GLN A 1 91 ? 14.086 -13.822 -6.617 1.00 86.50 91 GLN A CA 1
ATOM 764 C C . GLN A 1 91 ? 13.317 -14.021 -5.302 1.00 86.50 91 GLN A C 1
ATOM 766 O O . GLN A 1 91 ? 12.668 -15.051 -5.124 1.00 86.50 91 GLN A O 1
ATOM 771 N N . LYS A 1 92 ? 13.347 -13.033 -4.396 1.00 87.75 92 LYS A N 1
ATOM 772 C CA . LYS A 1 92 ? 12.574 -13.061 -3.143 1.00 87.75 92 LYS A CA 1
ATOM 773 C C . LYS A 1 92 ? 11.072 -13.040 -3.436 1.00 87.75 92 LYS A C 1
ATOM 775 O O . LYS A 1 92 ? 10.309 -13.790 -2.835 1.00 87.75 92 LYS A O 1
ATOM 780 N N . LEU A 1 93 ? 10.660 -12.239 -4.421 1.00 86.31 93 LEU A N 1
ATOM 781 C CA . LEU A 1 93 ? 9.265 -12.089 -4.819 1.00 86.31 93 LEU A CA 1
ATOM 782 C C . LEU A 1 93 ? 8.668 -13.369 -5.417 1.00 86.31 93 LEU A C 1
ATOM 784 O O . LEU A 1 93 ? 7.498 -13.647 -5.166 1.00 86.31 93 LEU A O 1
ATOM 788 N N . LEU A 1 94 ? 9.457 -14.146 -6.163 1.00 83.44 94 LEU A N 1
ATOM 789 C CA . LEU A 1 94 ? 9.064 -15.456 -6.696 1.00 83.44 94 LEU A CA 1
ATOM 790 C C . LEU A 1 94 ? 8.960 -16.532 -5.607 1.00 83.44 94 LEU A C 1
ATOM 792 O O . LEU A 1 94 ? 8.162 -17.453 -5.739 1.00 83.44 94 LEU A O 1
ATOM 796 N N . LYS A 1 95 ? 9.733 -16.406 -4.521 1.00 81.75 95 LYS A N 1
ATOM 797 C CA . LYS A 1 95 ? 9.739 -17.340 -3.381 1.00 81.75 95 LYS A CA 1
ATOM 798 C C . LYS A 1 95 ? 8.679 -17.018 -2.314 1.00 81.75 95 LYS A C 1
ATOM 800 O O . LYS A 1 95 ? 8.668 -17.643 -1.253 1.00 81.75 95 LYS A O 1
ATOM 805 N N . ARG A 1 96 ? 7.790 -16.047 -2.559 1.00 79.25 96 ARG A N 1
ATOM 806 C CA . ARG A 1 96 ? 6.717 -15.672 -1.625 1.00 79.25 96 ARG A CA 1
ATOM 807 C C . ARG A 1 96 ? 5.757 -16.847 -1.411 1.00 79.25 96 ARG A C 1
ATOM 809 O O . ARG A 1 96 ? 5.090 -17.290 -2.338 1.00 79.25 96 ARG A O 1
ATOM 816 N N . ARG A 1 97 ? 5.658 -17.327 -0.168 1.00 64.75 97 ARG A N 1
ATOM 817 C CA . ARG A 1 97 ? 4.864 -18.521 0.181 1.00 64.75 97 ARG A CA 1
ATOM 818 C C . ARG A 1 97 ? 3.356 -18.275 0.243 1.00 64.75 97 ARG A C 1
ATOM 820 O O . ARG A 1 97 ? 2.583 -19.185 -0.026 1.00 64.75 97 ARG A O 1
ATOM 827 N N . GLY A 1 98 ? 2.925 -17.063 0.587 1.00 61.94 98 GLY A N 1
ATOM 828 C CA . GLY A 1 98 ? 1.539 -16.807 0.994 1.00 61.94 98 GLY A CA 1
ATOM 829 C C . GLY A 1 98 ? 0.480 -16.810 -0.121 1.00 61.94 98 GLY A C 1
ATOM 830 O O . GLY A 1 98 ? -0.701 -16.651 0.177 1.00 61.94 98 GLY A O 1
ATOM 831 N N . GLY A 1 99 ? 0.869 -16.977 -1.385 1.00 59.75 99 GLY A N 1
ATOM 832 C CA . GLY A 1 99 ? -0.060 -17.062 -2.516 1.00 59.75 99 GLY A CA 1
ATOM 833 C C . GLY A 1 99 ? 0.158 -18.281 -3.403 1.00 59.75 99 GLY A C 1
ATOM 834 O O . GLY A 1 99 ? -0.503 -18.411 -4.420 1.00 59.75 99 GLY A O 1
ATOM 835 N N . MET A 1 100 ? 1.095 -19.169 -3.069 1.00 68.62 100 MET A N 1
ATOM 836 C CA . MET A 1 100 ? 1.446 -20.282 -3.944 1.00 68.62 100 MET A CA 1
ATOM 837 C C . MET A 1 100 ? 0.321 -21.317 -3.959 1.00 68.62 100 MET A C 1
ATOM 839 O O . MET A 1 100 ? -0.050 -21.870 -2.922 1.00 68.62 100 MET A O 1
ATOM 843 N N . ASN A 1 101 ? -0.229 -21.590 -5.142 1.00 67.12 101 ASN A N 1
ATOM 844 C CA . ASN A 1 101 ? -1.209 -22.650 -5.294 1.00 67.12 101 ASN A CA 1
ATOM 845 C C . ASN A 1 101 ? -0.515 -23.987 -5.007 1.00 67.12 101 ASN A C 1
ATOM 847 O O . ASN A 1 101 ? 0.370 -24.406 -5.748 1.00 67.12 101 ASN A O 1
ATOM 851 N N . LYS A 1 102 ? -0.923 -24.657 -3.925 1.00 69.88 102 LYS A N 1
ATOM 852 C CA . LYS A 1 102 ? -0.307 -25.910 -3.465 1.00 69.88 102 LYS A CA 1
ATOM 853 C C . LYS A 1 102 ? -0.405 -27.043 -4.493 1.00 69.88 102 LYS A C 1
ATOM 855 O O . LYS A 1 102 ? 0.428 -27.937 -4.466 1.00 69.88 102 LYS A O 1
ATOM 860 N N . LYS A 1 103 ? -1.398 -26.999 -5.394 1.00 72.75 103 LYS A N 1
ATOM 861 C CA . LYS A 1 103 ? -1.597 -28.007 -6.447 1.00 72.75 103 LYS A CA 1
ATOM 862 C C . LYS A 1 103 ? -0.742 -27.736 -7.682 1.00 72.75 103 LYS A C 1
ATOM 864 O O . LYS A 1 103 ? -0.174 -28.662 -8.239 1.00 72.75 103 LYS A O 1
ATOM 869 N N . THR A 1 104 ? -0.656 -26.480 -8.125 1.00 72.38 104 THR A N 1
ATOM 870 C CA . THR A 1 104 ? 0.054 -26.124 -9.371 1.00 72.38 104 THR A CA 1
ATOM 871 C C . THR A 1 104 ? 1.461 -25.580 -9.146 1.00 72.38 104 THR A C 1
ATOM 873 O O . THR A 1 104 ? 2.171 -25.337 -10.118 1.00 72.38 104 THR A O 1
ATOM 876 N N . PHE A 1 105 ? 1.859 -25.347 -7.890 1.00 68.19 105 PHE A N 1
ATOM 877 C CA . PHE A 1 105 ? 3.119 -24.700 -7.508 1.00 68.19 105 PHE A CA 1
ATOM 878 C C . PHE A 1 105 ? 3.350 -23.348 -8.222 1.00 68.19 105 PHE A C 1
ATOM 880 O O . PHE A 1 105 ? 4.480 -22.892 -8.389 1.00 68.19 105 PHE A O 1
ATOM 887 N N . LYS A 1 106 ? 2.270 -22.674 -8.643 1.00 68.00 106 LYS A N 1
ATOM 888 C CA . LYS A 1 106 ? 2.307 -21.368 -9.317 1.00 68.00 106 LYS A CA 1
ATOM 889 C C . LYS A 1 106 ? 1.681 -20.287 -8.444 1.00 68.00 106 LYS A C 1
ATOM 891 O O . LYS A 1 106 ? 0.736 -20.540 -7.696 1.00 68.00 106 LYS A O 1
ATOM 896 N N . LEU A 1 107 ? 2.207 -19.070 -8.560 1.00 70.31 107 LEU A N 1
ATOM 897 C CA . LEU A 1 107 ? 1.576 -17.877 -8.002 1.00 70.31 107 LEU A CA 1
ATOM 898 C C . LEU A 1 107 ? 0.382 -17.481 -8.895 1.00 70.31 107 LEU A C 1
ATOM 900 O O . LEU A 1 107 ? 0.535 -17.484 -10.118 1.00 70.31 107 LEU A O 1
ATOM 904 N N . PRO A 1 108 ? -0.783 -17.125 -8.327 1.00 73.38 108 PRO A N 1
ATOM 905 C CA . PRO A 1 108 ? -1.947 -16.657 -9.080 1.00 73.38 108 PRO A CA 1
ATOM 906 C C . PRO A 1 108 ? -1.764 -15.227 -9.615 1.00 73.38 108 PRO A C 1
ATOM 908 O O . PRO A 1 108 ? -2.580 -14.749 -10.392 1.00 73.38 108 PRO A O 1
ATOM 911 N N . TYR A 1 109 ? -0.682 -14.557 -9.222 1.00 78.19 109 TYR A N 1
ATOM 912 C CA . TYR A 1 109 ? -0.306 -13.207 -9.624 1.00 78.19 109 TYR A CA 1
ATOM 913 C C . TYR A 1 109 ? 1.126 -13.191 -10.172 1.00 78.19 109 TYR A C 1
ATOM 915 O O . TYR A 1 109 ? 1.949 -14.074 -9.905 1.00 78.19 109 TYR A O 1
ATOM 923 N N . LYS A 1 110 ? 1.451 -12.161 -10.952 1.00 85.56 110 LYS A N 1
ATOM 924 C CA . LYS A 1 110 ? 2.801 -11.962 -11.492 1.00 85.56 110 LYS A CA 1
ATOM 925 C C . LYS A 1 110 ? 3.746 -11.548 -10.365 1.00 85.56 110 LYS A C 1
ATOM 927 O O . LYS A 1 110 ? 3.355 -10.873 -9.426 1.00 85.56 110 LYS A O 1
ATOM 932 N N . TRP A 1 111 ? 5.030 -11.886 -10.478 1.00 85.38 111 TRP A N 1
ATOM 933 C CA . TRP A 1 111 ? 6.024 -11.605 -9.428 1.00 85.38 111 TRP A CA 1
ATOM 934 C C . TRP A 1 111 ? 6.161 -10.119 -9.062 1.00 85.38 111 TRP A C 1
ATOM 936 O O . TRP A 1 111 ? 6.643 -9.820 -7.977 1.00 85.38 111 TRP A O 1
ATOM 946 N N . TRP A 1 112 ? 5.774 -9.206 -9.954 1.00 85.81 112 TRP A N 1
ATOM 947 C CA . TRP A 1 112 ? 5.794 -7.759 -9.736 1.00 85.81 112 TRP A CA 1
ATOM 948 C C . TRP A 1 112 ? 4.476 -7.221 -9.155 1.00 85.81 112 TRP A C 1
ATOM 950 O O . TRP A 1 112 ? 4.401 -6.044 -8.839 1.00 85.81 112 TRP A O 1
ATOM 960 N N . GLN A 1 113 ? 3.463 -8.073 -8.981 1.00 86.06 113 GLN A N 1
ATOM 961 C CA . GLN A 1 113 ? 2.179 -7.724 -8.381 1.00 86.06 113 GLN A CA 1
ATOM 962 C C . GLN A 1 113 ? 2.176 -8.013 -6.870 1.00 86.06 113 GLN A C 1
ATOM 964 O O . GLN A 1 113 ? 2.996 -8.786 -6.340 1.00 86.06 113 GLN A O 1
ATOM 969 N N . LEU A 1 114 ? 1.248 -7.363 -6.173 1.00 83.50 114 LEU A N 1
ATOM 970 C CA . LEU A 1 114 ? 0.892 -7.639 -4.787 1.00 83.50 114 LEU A CA 1
ATOM 971 C C . LEU A 1 114 ? 0.321 -9.058 -4.657 1.00 83.50 114 LEU A C 1
ATOM 973 O O . LEU A 1 114 ? -0.190 -9.631 -5.616 1.00 83.50 114 LEU A O 1
ATOM 977 N N . GLN A 1 115 ? 0.434 -9.637 -3.459 1.00 74.25 115 GLN A N 1
ATOM 978 C CA . GLN A 1 115 ? 0.049 -11.031 -3.212 1.00 74.25 115 GLN A CA 1
ATOM 979 C C . GLN A 1 115 ? -1.462 -11.257 -3.308 1.00 74.25 115 GLN A C 1
ATOM 981 O O . GLN A 1 115 ? -1.919 -12.382 -3.505 1.00 74.25 115 GLN A O 1
ATOM 986 N N . VAL A 1 116 ? -2.245 -10.205 -3.110 1.00 63.69 116 VAL A N 1
ATOM 987 C CA . VAL A 1 116 ? -3.683 -10.326 -2.965 1.00 63.69 116 VAL A CA 1
ATOM 988 C C . VAL A 1 116 ? -4.424 -9.411 -3.920 1.00 63.69 116 VAL A C 1
ATOM 990 O O . VAL A 1 116 ? -4.353 -8.191 -3.818 1.00 63.69 116 VAL A O 1
ATOM 993 N N . ASP A 1 117 ? -5.193 -10.079 -4.772 1.00 53.88 117 ASP A N 1
ATOM 994 C CA . ASP A 1 117 ? -6.412 -9.640 -5.445 1.00 53.88 117 ASP A CA 1
ATOM 995 C C . ASP A 1 117 ? -7.579 -10.448 -4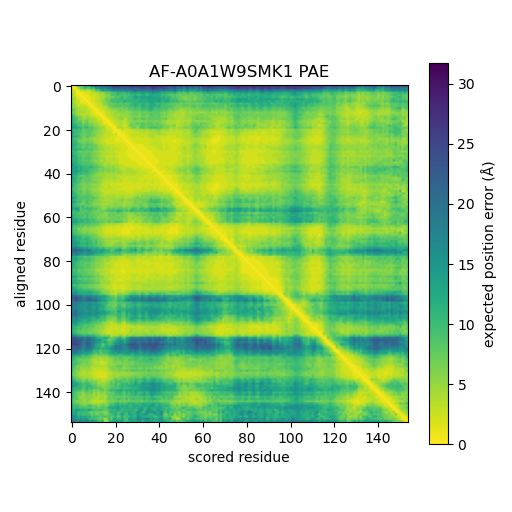.827 1.00 53.88 117 ASP A C 1
ATOM 997 O O . ASP A 1 117 ? -8.273 -11.202 -5.489 1.00 53.88 117 ASP A O 1
ATOM 1001 N N . TYR A 1 118 ? -7.780 -10.399 -3.501 1.00 48.50 118 TYR A N 1
ATOM 1002 C CA . TYR A 1 118 ? -8.979 -11.007 -2.864 1.00 48.50 118 TYR A CA 1
ATOM 1003 C C . TYR A 1 118 ? -10.244 -10.184 -3.152 1.00 48.50 118 TYR A C 1
ATOM 1005 O O . TYR A 1 118 ? -11.325 -10.419 -2.623 1.00 48.50 118 TYR A O 1
ATOM 1013 N N . TYR A 1 119 ? -10.070 -9.173 -3.975 1.00 50.94 119 TYR A N 1
ATOM 1014 C CA . TYR A 1 119 ? -10.794 -7.946 -4.026 1.00 50.94 119 TYR A CA 1
ATOM 1015 C C . TYR A 1 119 ? -10.623 -7.539 -5.466 1.00 50.94 119 TYR A C 1
ATOM 1017 O O . TYR A 1 119 ? -9.603 -6.942 -5.807 1.00 50.94 119 TYR A O 1
ATOM 1025 N N . SER A 1 120 ? -11.612 -7.896 -6.285 1.00 47.12 120 SER A N 1
ATOM 1026 C CA . SER A 1 120 ? -11.670 -7.448 -7.669 1.00 47.12 120 SER A CA 1
ATOM 1027 C C . SER A 1 120 ? -11.313 -5.964 -7.739 1.00 47.12 120 SER A C 1
ATOM 1029 O O . SER A 1 120 ? -11.580 -5.221 -6.786 1.00 47.12 120 SER A O 1
ATOM 1031 N N . SER A 1 121 ? -10.732 -5.539 -8.858 1.00 54.12 121 SER A N 1
ATOM 1032 C CA . SER A 1 121 ? -10.359 -4.159 -9.216 1.00 54.12 121 SER A CA 1
ATOM 1033 C C . SER A 1 121 ? -11.212 -3.030 -8.596 1.00 54.12 121 SER A C 1
ATOM 1035 O O . SER A 1 121 ? -10.711 -1.954 -8.271 1.00 54.12 121 SER A O 1
ATOM 1037 N N . GLY A 1 122 ? -12.506 -3.269 -8.354 1.00 55.94 122 GLY A N 1
ATOM 1038 C CA . GLY A 1 122 ? -13.434 -2.362 -7.678 1.00 55.94 122 GLY A CA 1
ATOM 1039 C C . GLY A 1 122 ? -13.259 -2.148 -6.164 1.00 55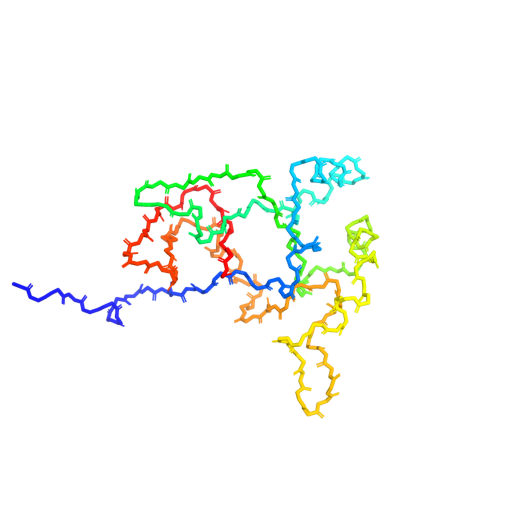.94 122 GLY A C 1
ATOM 1040 O O . GLY A 1 122 ? -13.761 -1.149 -5.656 1.00 55.94 122 GLY A O 1
ATOM 1041 N N . THR A 1 123 ? -12.572 -3.010 -5.410 1.00 61.53 123 THR A N 1
ATOM 1042 C CA . THR A 1 123 ? -12.442 -2.824 -3.948 1.00 61.53 123 THR A CA 1
ATOM 1043 C C . THR A 1 123 ? -11.431 -1.743 -3.600 1.00 61.53 123 THR A C 1
ATOM 1045 O O . THR A 1 123 ? -11.604 -1.050 -2.602 1.00 61.53 123 THR A O 1
ATOM 1048 N N . PHE A 1 124 ? -10.425 -1.521 -4.446 1.00 66.56 124 PHE A N 1
ATOM 1049 C CA . PHE A 1 124 ? -9.506 -0.407 -4.239 1.00 66.56 124 PHE A CA 1
ATOM 1050 C C . PHE A 1 124 ? -10.225 0.944 -4.277 1.00 66.56 124 PHE A C 1
ATOM 1052 O O . PHE A 1 124 ? -9.987 1.800 -3.429 1.00 66.56 124 PHE A O 1
ATOM 1059 N N . LYS A 1 125 ? -11.224 1.082 -5.158 1.00 71.38 125 LYS A N 1
ATOM 1060 C CA . LYS A 1 125 ? -12.114 2.253 -5.164 1.00 71.38 125 LYS A CA 1
ATOM 1061 C C . LYS A 1 125 ? -12.859 2.436 -3.840 1.00 71.38 125 LYS A C 1
ATOM 1063 O O . LYS A 1 125 ? -13.275 3.546 -3.537 1.00 71.38 125 LYS A O 1
ATOM 1068 N N . ASN A 1 126 ? -13.053 1.375 -3.052 1.00 74.50 126 ASN A N 1
ATOM 1069 C CA . ASN A 1 126 ? -13.633 1.491 -1.715 1.00 74.50 126 ASN A CA 1
ATOM 1070 C C . ASN A 1 126 ? -12.605 1.950 -0.672 1.00 74.50 126 ASN A C 1
ATOM 1072 O O . ASN A 1 126 ? -13.002 2.630 0.265 1.00 74.50 126 ASN A O 1
ATOM 1076 N N . PHE A 1 127 ? -11.307 1.667 -0.844 1.00 76.50 127 PHE A N 1
ATOM 1077 C CA . PHE A 1 127 ? -10.266 2.273 -0.003 1.00 76.50 127 PHE A CA 1
ATOM 1078 C C . PHE A 1 127 ? -10.071 3.765 -0.294 1.00 76.50 127 PHE A C 1
ATOM 1080 O O . PHE A 1 127 ? -9.591 4.491 0.566 1.00 76.50 127 PHE A O 1
ATOM 1087 N N . GLU A 1 128 ? -10.462 4.252 -1.471 1.00 76.94 128 GLU A N 1
ATOM 1088 C CA . GLU A 1 128 ? -10.450 5.690 -1.781 1.00 76.94 128 GLU A CA 1
ATOM 1089 C C . GLU A 1 128 ? -11.679 6.449 -1.249 1.00 76.94 128 GLU A C 1
ATOM 1091 O O . GLU A 1 128 ? -11.750 7.672 -1.383 1.00 76.94 128 GLU A O 1
ATOM 1096 N N . LYS A 1 129 ? -12.646 5.745 -0.652 1.00 83.62 129 LYS A N 1
ATOM 1097 C CA . LYS A 1 129 ? -13.792 6.350 0.037 1.00 83.62 129 LYS A CA 1
ATOM 1098 C C . LYS A 1 129 ? -13.473 6.563 1.512 1.00 83.62 129 LYS A C 1
ATOM 1100 O O . LYS A 1 129 ? -12.572 5.928 2.062 1.00 83.62 129 LYS A O 1
ATOM 1105 N N . GLU A 1 130 ? -14.257 7.434 2.135 1.00 85.62 130 GLU A N 1
ATOM 1106 C CA . GLU A 1 130 ? -14.256 7.601 3.584 1.00 85.62 130 GLU A CA 1
ATOM 1107 C C . GLU A 1 130 ? -14.561 6.270 4.267 1.00 85.62 130 GLU A C 1
ATOM 1109 O O . GLU A 1 130 ? -15.459 5.526 3.852 1.00 85.62 130 GLU A O 1
ATOM 1114 N N . LYS A 1 131 ? -13.775 5.941 5.289 1.00 86.44 131 LYS A N 1
ATOM 1115 C CA . LYS A 1 131 ? -13.839 4.632 5.939 1.00 86.44 131 LYS A CA 1
ATOM 1116 C C . LYS A 1 131 ? -13.322 4.686 7.365 1.00 86.44 131 LYS A C 1
ATOM 1118 O O . LYS A 1 131 ? -12.558 5.569 7.736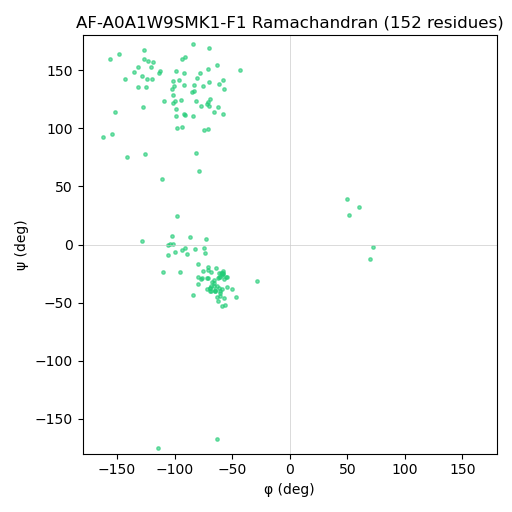 1.00 86.44 131 LYS A O 1
ATOM 1123 N N . ILE A 1 132 ? -13.716 3.694 8.154 1.00 87.56 132 ILE A N 1
ATOM 1124 C CA . ILE A 1 132 ? -13.136 3.452 9.472 1.00 87.56 132 ILE A CA 1
ATOM 1125 C C . ILE A 1 132 ? -12.027 2.418 9.303 1.00 87.56 132 ILE A C 1
ATOM 1127 O O . ILE A 1 132 ? -12.267 1.329 8.783 1.00 87.56 132 ILE A O 1
ATOM 1131 N N . ILE A 1 133 ? -10.828 2.778 9.741 1.00 86.75 133 ILE A N 1
ATOM 1132 C CA . ILE A 1 133 ? -9.648 1.916 9.778 1.00 86.75 133 ILE A CA 1
ATOM 1133 C C . ILE A 1 133 ? -9.472 1.462 11.225 1.00 86.75 133 ILE A C 1
ATOM 1135 O O . ILE A 1 133 ? -9.587 2.286 12.134 1.00 86.75 133 ILE A O 1
ATOM 1139 N N . TYR A 1 134 ? -9.223 0.175 11.460 1.00 84.38 134 TYR A N 1
ATOM 1140 C CA . TYR A 1 134 ? -9.071 -0.353 12.814 1.00 84.38 134 TYR A CA 1
ATOM 1141 C C . TYR A 1 134 ? -8.000 -1.438 12.892 1.00 84.38 134 TYR A C 1
ATOM 1143 O O . TYR A 1 134 ? -7.879 -2.295 12.018 1.00 84.38 134 TYR A O 1
ATOM 1151 N N . SER A 1 135 ? -7.253 -1.439 13.992 1.00 83.44 135 SER A N 1
ATOM 1152 C CA . SER A 1 135 ? -6.193 -2.418 14.216 1.00 83.44 135 SER A CA 1
ATOM 1153 C C . SER A 1 135 ? -6.770 -3.809 14.476 1.00 83.44 135 SER A C 1
ATOM 1155 O O . SER A 1 135 ? -7.459 -4.036 15.467 1.00 83.44 135 SER A O 1
ATOM 1157 N N . ASN A 1 136 ? -6.439 -4.776 13.616 1.00 77.12 136 ASN A N 1
ATOM 1158 C CA . ASN A 1 136 ? -6.861 -6.170 13.800 1.00 77.12 136 ASN A CA 1
ATOM 1159 C C . ASN A 1 136 ? -6.129 -6.880 14.959 1.00 77.12 136 ASN A C 1
ATOM 1161 O O . ASN A 1 136 ? -6.661 -7.812 15.551 1.00 77.12 136 ASN A O 1
ATOM 1165 N N . MET A 1 137 ? -4.894 -6.469 15.266 1.00 73.44 137 MET A N 1
ATOM 1166 C CA . MET A 1 137 ? -4.073 -7.027 16.350 1.00 73.44 137 MET A CA 1
ATOM 1167 C C . MET A 1 137 ? -3.619 -5.905 17.286 1.00 73.44 137 MET A C 1
ATOM 1169 O O . MET A 1 137 ? -2.484 -5.440 17.200 1.00 73.44 137 MET A O 1
ATOM 1173 N N . ALA A 1 138 ? -4.517 -5.456 18.159 1.00 73.06 138 ALA A N 1
ATOM 1174 C CA . ALA A 1 138 ? -4.230 -4.486 19.211 1.00 73.06 138 ALA A CA 1
ATOM 1175 C C . ALA A 1 138 ? -4.791 -4.984 20.552 1.00 73.06 138 ALA A C 1
ATOM 1177 O O . ALA A 1 138 ? -5.742 -5.765 20.580 1.00 73.06 138 ALA A O 1
ATOM 1178 N N . GLN A 1 139 ? -4.172 -4.561 21.659 1.00 76.38 139 GLN A N 1
ATOM 1179 C CA . GLN A 1 139 ? -4.661 -4.881 23.009 1.00 76.38 139 GLN A CA 1
ATOM 1180 C C . GLN A 1 139 ? -6.017 -4.223 23.290 1.00 76.38 139 GLN A C 1
ATOM 1182 O O . GLN A 1 139 ? -6.836 -4.782 24.012 1.00 76.38 139 GLN A O 1
ATOM 1187 N N . GLU A 1 140 ? -6.260 -3.065 22.680 1.00 80.06 140 GLU A N 1
ATOM 1188 C CA . GLU A 1 140 ? -7.520 -2.337 22.743 1.00 80.06 140 GLU A CA 1
ATOM 1189 C C . GLU A 1 140 ? -8.063 -2.100 21.334 1.00 80.06 140 GLU A C 1
ATOM 1191 O O . GLU A 1 140 ? -7.320 -2.104 20.350 1.00 80.06 140 GLU A O 1
ATOM 1196 N N . PHE A 1 141 ? -9.373 -1.873 21.227 1.00 81.06 141 PHE A N 1
ATOM 1197 C CA . PHE A 1 141 ? -9.982 -1.484 19.961 1.00 81.06 141 PHE A CA 1
ATOM 1198 C C . PHE A 1 141 ? -9.579 -0.045 19.608 1.00 81.06 141 PHE A C 1
ATOM 1200 O O . PHE A 1 141 ? -10.148 0.926 20.111 1.00 81.06 141 PHE A O 1
ATOM 1207 N N . GLU A 1 142 ? -8.588 0.079 18.730 1.00 84.44 142 GLU A N 1
ATOM 1208 C CA . GLU A 1 142 ? -8.133 1.347 18.169 1.00 84.44 142 GLU A CA 1
ATOM 1209 C C . GLU A 1 142 ? -8.707 1.515 16.762 1.00 84.44 142 GLU A C 1
ATOM 1211 O O . GLU A 1 142 ? -8.475 0.683 15.880 1.00 84.44 142 GLU A O 1
ATOM 1216 N N . ALA A 1 143 ? -9.452 2.602 16.556 1.00 85.06 143 ALA A N 1
ATOM 1217 C CA . ALA A 1 143 ? -10.032 2.950 15.270 1.00 85.06 143 ALA A CA 1
ATOM 1218 C C . ALA A 1 143 ? -9.840 4.437 14.949 1.00 85.06 143 ALA A C 1
ATOM 1220 O O . ALA A 1 143 ? -9.848 5.299 15.835 1.00 85.06 143 ALA A O 1
ATOM 1221 N N . TYR A 1 144 ? -9.705 4.715 13.657 1.00 84.69 144 TYR A N 1
ATOM 1222 C CA . TYR A 1 144 ? -9.536 6.041 13.081 1.00 84.69 144 TYR A CA 1
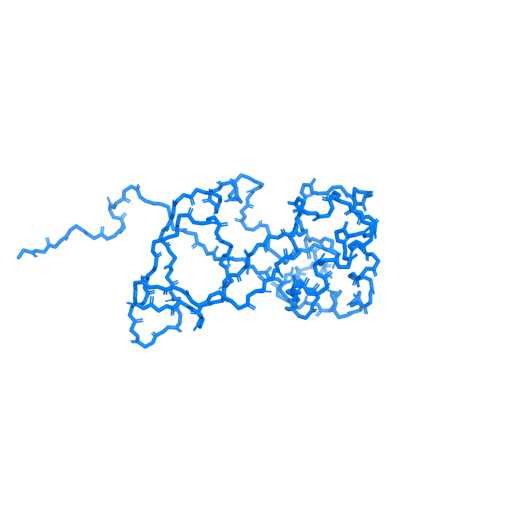ATOM 1223 C C . TYR A 1 144 ? -10.500 6.214 11.902 1.00 84.69 144 TYR A C 1
ATOM 1225 O O . TYR A 1 144 ? -10.656 5.314 11.075 1.00 84.69 144 TYR A O 1
ATOM 1233 N N . TYR A 1 145 ? -11.158 7.372 11.837 1.00 86.12 145 TYR A N 1
ATOM 1234 C CA . TYR A 1 145 ? -11.964 7.758 10.683 1.00 86.12 145 TYR A CA 1
ATOM 1235 C C . TYR A 1 145 ? -11.055 8.382 9.627 1.00 86.12 145 TYR A C 1
ATOM 1237 O O . TYR A 1 145 ? -10.527 9.475 9.823 1.00 86.12 145 TYR A O 1
ATOM 1245 N N . ASP A 1 146 ? -10.869 7.675 8.519 1.00 82.31 146 ASP A N 1
ATOM 1246 C CA . ASP A 1 146 ? -10.034 8.118 7.416 1.00 82.31 146 ASP A CA 1
ATOM 1247 C C . ASP A 1 146 ? -10.847 8.893 6.382 1.00 82.31 146 ASP A C 1
ATOM 1249 O O . ASP A 1 146 ? -11.662 8.328 5.648 1.00 82.31 146 ASP A O 1
ATOM 1253 N N . ASN A 1 147 ? -10.553 10.187 6.295 1.00 82.50 147 ASN A N 1
ATOM 1254 C CA . ASN A 1 147 ? -10.985 11.093 5.234 1.00 82.50 147 ASN A CA 1
ATOM 1255 C C . ASN A 1 147 ? -9.853 11.416 4.233 1.00 82.50 147 ASN A C 1
ATOM 1257 O O . ASN A 1 147 ? -10.074 12.147 3.270 1.00 82.50 147 ASN A O 1
ATOM 1261 N N . ASN A 1 148 ? -8.656 10.844 4.423 1.00 76.00 148 ASN A N 1
ATOM 1262 C CA . ASN A 1 148 ? -7.447 11.113 3.637 1.00 76.00 148 ASN A CA 1
ATOM 1263 C C . ASN A 1 148 ? -7.137 10.021 2.597 1.00 76.00 148 ASN A C 1
ATOM 1265 O O . ASN A 1 148 ? -6.098 10.070 1.935 1.00 76.00 148 ASN A O 1
ATOM 1269 N N . LYS A 1 149 ? -8.039 9.045 2.412 1.00 79.00 149 LYS A N 1
ATOM 1270 C CA . LYS A 1 149 ? -7.938 7.966 1.404 1.00 79.00 149 LYS A CA 1
ATOM 1271 C C . LYS A 1 149 ? -6.694 7.083 1.578 1.00 79.00 149 LYS A C 1
ATOM 1273 O O . LYS A 1 149 ? -6.134 6.567 0.604 1.00 79.00 149 LYS A O 1
ATOM 1278 N N . LEU A 1 150 ? -6.263 6.894 2.821 1.00 76.25 150 LEU A N 1
ATOM 1279 C CA . LEU A 1 150 ? -5.075 6.125 3.174 1.00 76.25 150 LEU A CA 1
ATOM 1280 C C . LEU A 1 150 ? -5.304 4.632 2.923 1.00 76.25 150 LEU A C 1
ATOM 1282 O O . LEU A 1 150 ? -6.383 4.096 3.184 1.00 76.25 150 LEU A O 1
ATOM 1286 N N . GLN A 1 151 ? -4.287 3.943 2.408 1.00 72.94 151 GLN A N 1
ATOM 1287 C CA . GLN A 1 151 ? -4.329 2.487 2.275 1.00 72.94 151 GLN A CA 1
ATOM 1288 C C . GLN A 1 151 ? -3.923 1.850 3.599 1.00 72.94 151 GLN A C 1
ATOM 1290 O O . GLN A 1 151 ? -2.967 2.291 4.226 1.00 72.94 151 GLN A O 1
ATOM 1295 N N . GLU A 1 152 ? -4.619 0.803 4.030 1.00 70.38 152 GLU A N 1
ATOM 1296 C CA . GLU A 1 152 ? -4.278 0.095 5.264 1.00 70.38 152 GLU A CA 1
ATOM 1297 C C . GLU A 1 152 ? -3.503 -1.183 4.953 1.00 70.38 152 GLU A C 1
ATOM 1299 O O . GLU A 1 152 ? -3.872 -1.951 4.063 1.00 70.38 152 GLU A O 1
ATOM 1304 N N . LYS A 1 153 ? -2.439 -1.440 5.712 1.00 71.62 153 LYS A N 1
ATOM 1305 C CA . LYS A 1 153 ? -1.728 -2.717 5.718 1.00 71.62 153 LYS A CA 1
ATOM 1306 C C . LYS A 1 153 ? -2.298 -3.652 6.790 1.00 71.62 153 LYS A C 1
ATOM 1308 O O . LYS A 1 153 ? -2.458 -3.243 7.936 1.00 71.62 153 LYS A O 1
ATOM 1313 N N . ILE A 1 154 ? -2.469 -4.923 6.426 1.00 57.38 154 ILE A N 1
ATOM 1314 C CA . ILE A 1 154 ? -2.752 -6.033 7.359 1.00 57.38 154 ILE A CA 1
ATOM 1315 C C . ILE A 1 154 ? -1.573 -6.327 8.285 1.00 57.38 154 ILE A C 1
ATOM 1317 O O . ILE A 1 154 ? -0.407 -6.283 7.811 1.00 57.38 154 ILE A O 1
#

pLDDT: mean 81.14, std 10.23, range [47.12, 94.31]

Solvent-accessible surface area (backbone atoms only — not comparable to full-atom values): 9420 Å² total; per-residue (Å²): 134,86,77,85,59,74,88,79,47,98,70,86,89,82,76,52,54,50,53,79,45,57,85,72,31,51,39,48,57,67,57,50,50,54,48,28,73,75,39,66,72,47,53,81,40,48,40,56,42,43,49,47,90,36,53,34,77,77,41,68,62,83,78,60,34,28,29,57,63,36,52,89,88,60,58,90,77,79,48,58,67,62,49,56,60,40,52,80,41,39,72,64,46,64,65,42,71,93,48,45,35,86,88,76,76,40,60,90,53,58,65,79,33,39,59,57,74,94,48,63,86,68,49,59,63,53,44,62,36,75,45,79,50,63,38,91,85,54,99,56,94,26,42,29,81,37,83,79,43,55,38,46,38,108

Mean predicted aligned error: 7.54 Å

Radius of gyration: 16.92 Å; Cα contacts (8 Å, |Δi|>4): 210; chains: 1; bounding box: 46×40×46 Å

Sequence (154 aa):
KIGKPLKDWNIKIFRGVLTGFNEAFIIDENKKNELINADPKNAEIIKPILRGRDIKKYYCKFENLYLIYSHSDIKKNDYPEIKKYLSKYKQKLLKRRGGMNKKTFKLPYKWWQLQVDYYSSGTFKNFEKEKIIYSNMAQEFEAYYDNNKLQEKI

Foldseek 3Di:
DDDDDPVPDPDDDDDFFAQLDCVLFKDAPVVQVVLCVVPVLQVVQWAQEAEQVQFAAADGDRPRIIGRQAADPDDPPSRVSSVVSSVVCQVVLLVRDPQQDPVPRDGPDDSSHGNDPVDPPCVLVVLQDWDKDWRPDDPDTGIYTDPPSHGYDD

Secondary structure (DSSP, 8-state):
-PPPPGGGSS------B--S-HHHHEE-HHHHHHHHHH-GGGGGTEEEEEEGGGEETTEE---S-EEE---TTS-TTS-HHHHHHHHTTHHHHHT-GGG--TTT---SS-TTS-S--SS-TTTHHHHTS-EEEE-SS-SS--EEEE-S-PEEE-

Nearest PDB structures (foldseek):
  8cy2-assembly1_A  TM=8.158E-01  e=6.999E-07  Clostridioides difficile
  8vpg-assembly3_C  TM=8.065E-01  e=7.472E-07  Clostridioides difficile
  8cxu-assembly3_C  TM=8.131E-01  e=8.517E-07  Clostridioides difficile 630
  7rfm-assembly1_A  TM=7.944E-01  e=2.765E-06  Clostridioides difficile 630
  8cxt-assembly1_A  TM=7.776E-01  e=1.535E-06  Clostridioides difficile 630